Protein AF-A0AA35X872-F1 (afdb_monomer)

InterPro domains:
  IPR001650 Helicase, C-terminal domain-like [PF00271] (1-62)
  IPR001650 Helicase, C-terminal domain-like [PS51194] (1-107)
  IPR001650 Helicase, C-terminal domain-like [SM00490] (1-63)
  IPR027417 P-loop containing nucleoside triphosphate hydrolase [G3DSA:3.40.50.300] (1-147)
  IPR027417 P-loop containing nucleoside triphosphate hydrolase [SSF52540] (1-127)
  IPR045562 ATP-dependent DNA helicase RecG, domain 3, C-terminal [PF19833] (90-160)
  IPR047112 ATP-dependent DNA helicase RecG/Transcription-repair-coupling factor [PTHR47964] (1-160)

Radius of gyration: 23.5 Å; Cα contacts (8 Å, |Δi|>4): 134; chains: 1; bounding box: 46×32×65 Å

Sequence (172 aa):
MHSREKDRVLRQFSDGDLDVLVTTAVVEVGIDVPNATIMLIEGAERFGLAQLHQFRGRVGRGEHRSYCFLLSSDTQSVAAKERLSALEHTNDGFELAEIDLQLRGPGDFFGTRQSGLPSLRMAQFSDRALLESARELATRIASEDPKLEAPEHSALAAQVARFVERAAAVAD

Organism: Geodia barretti (NCBI:txid519541)

pLDDT: mean 79.17, std 15.71, range [37.28, 94.69]

Nearest PDB structures (foldseek):
  6ac6-assembly3_B  TM=7.671E-01  e=1.344E-05  Mycolicibacterium smegmatis MC2 155
  6ac8-assembly2_A  TM=7.562E-01  e=8.210E-05  Mycolicibacterium smegmatis MC2 155
  6acx-assembly2_A  TM=7.437E-01  e=6.891E-05  Mycolicibacterium smegmatis MC2 155
  6acx-assembly3_B  TM=6.074E-01  e=3.420E-05  Mycolicibacterium smegmatis MC2 155
  6ac6-assembly2_A  TM=5.889E-01  e=7.744E-05  Mycolicibacterium smegmatis MC2 155

Foldseek 3Di:
DPPVVVVVVLVCCLVVVDVDDDDDLVCPPPDQRAPAQEAEDAQLLVDALLSLLVSVVSYDNHPDHHDYHYHHPDPPDPLSVQLVVQSVPDNDPVSNVLSSCVSVDVQPPVPDPPVQDPDPPPDGPNPPVVVVVVVVVVVVCCVVPVQLPDPVSVVVNVVVVVSVVSNVVSVD

Structure (mmCIF, N/CA/C/O backbone):
data_AF-A0AA35X872-F1
#
_entry.id   AF-A0AA35X872-F1
#
loop_
_atom_site.group_PDB
_atom_site.id
_atom_site.type_symbol
_atom_site.label_atom_id
_atom_site.label_alt_id
_atom_site.label_comp_id
_atom_site.label_asym_id
_atom_site.label_entity_id
_atom_site.label_seq_id
_atom_site.pdbx_PDB_ins_code
_atom_site.Cartn_x
_atom_site.Cartn_y
_atom_site.Cartn_z
_atom_site.occupancy
_atom_site.B_iso_or_equiv
_atom_site.auth_seq_id
_atom_site.auth_comp_id
_atom_site.auth_asym_id
_atom_site.auth_atom_id
_atom_site.pdbx_PDB_model_num
ATOM 1 N N . MET A 1 1 ? -5.492 9.681 -23.648 1.00 60.25 1 MET A N 1
ATOM 2 C CA . MET A 1 1 ? -5.394 8.662 -24.716 1.00 60.25 1 MET A CA 1
ATOM 3 C C . MET A 1 1 ? -6.755 8.047 -24.950 1.00 60.25 1 MET A C 1
ATOM 5 O O . MET A 1 1 ? -7.464 7.775 -23.985 1.00 60.25 1 MET A O 1
ATOM 9 N N . HIS A 1 2 ? -7.113 7.815 -26.209 1.00 74.38 2 HIS A N 1
ATOM 10 C CA . HIS A 1 2 ? -8.274 6.990 -26.534 1.00 74.38 2 HIS A CA 1
ATOM 11 C C . HIS A 1 2 ? -7.991 5.531 -26.133 1.00 74.38 2 HIS A C 1
ATOM 13 O O . HIS A 1 2 ? -6.863 5.062 -26.273 1.00 74.38 2 HIS A O 1
ATOM 19 N N . SER A 1 3 ? -8.997 4.802 -25.638 1.00 77.06 3 SER A N 1
ATOM 20 C CA . SER A 1 3 ? -8.829 3.436 -25.098 1.00 77.06 3 SER A CA 1
ATOM 21 C C . SER A 1 3 ? -8.106 2.480 -26.061 1.00 77.06 3 SER A C 1
ATOM 23 O O . SER A 1 3 ? -7.214 1.759 -25.632 1.00 77.06 3 SER A O 1
ATOM 25 N N . ARG A 1 4 ? -8.377 2.560 -27.371 1.00 81.12 4 ARG A N 1
ATOM 26 C CA . ARG A 1 4 ? -7.711 1.714 -28.381 1.00 81.12 4 ARG A CA 1
ATOM 27 C C . ARG A 1 4 ? -6.206 1.951 -28.501 1.00 81.12 4 ARG A C 1
ATOM 29 O O . ARG A 1 4 ? -5.455 1.026 -28.784 1.00 81.12 4 ARG A O 1
ATOM 36 N N . GLU A 1 5 ? -5.770 3.194 -28.332 1.00 84.81 5 GLU A N 1
ATOM 37 C CA . GLU A 1 5 ? -4.355 3.554 -28.420 1.00 84.81 5 GLU A CA 1
ATOM 38 C C . GLU A 1 5 ? -3.592 3.031 -27.203 1.00 84.81 5 GLU A C 1
ATOM 40 O O . GLU A 1 5 ? -2.501 2.484 -27.337 1.00 84.81 5 GLU A O 1
ATOM 45 N N . LYS A 1 6 ? -4.221 3.133 -26.027 1.00 82.44 6 LYS A N 1
ATOM 46 C CA . LYS A 1 6 ? -3.709 2.578 -24.776 1.00 82.44 6 LYS A CA 1
ATOM 47 C C . LYS A 1 6 ? -3.527 1.066 -24.905 1.00 82.44 6 LYS A C 1
ATOM 49 O O . LYS A 1 6 ? -2.422 0.585 -24.704 1.00 82.44 6 LYS A O 1
ATOM 54 N N . ASP A 1 7 ? -4.553 0.336 -25.337 1.00 83.44 7 ASP A N 1
ATOM 55 C CA . ASP A 1 7 ? -4.479 -1.125 -25.485 1.00 83.44 7 ASP A CA 1
ATOM 56 C C . ASP A 1 7 ? -3.395 -1.563 -26.479 1.00 83.44 7 ASP A C 1
ATOM 58 O O . ASP A 1 7 ? -2.732 -2.576 -26.264 1.00 83.44 7 ASP A O 1
ATOM 62 N N . ARG A 1 8 ? -3.176 -0.790 -27.552 1.00 88.12 8 ARG A N 1
ATOM 63 C CA . ARG A 1 8 ? -2.105 -1.064 -28.517 1.00 88.12 8 ARG A CA 1
ATOM 64 C C . ARG A 1 8 ? -0.722 -0.940 -27.881 1.00 88.12 8 ARG A C 1
ATOM 66 O O . ARG A 1 8 ? 0.062 -1.873 -27.997 1.00 88.12 8 ARG A O 1
ATOM 73 N N . VAL A 1 9 ? -0.437 0.179 -27.211 1.00 88.75 9 VAL A N 1
ATOM 74 C CA . VAL A 1 9 ? 0.864 0.417 -26.554 1.00 88.75 9 VAL A CA 1
ATOM 75 C C . VAL A 1 9 ? 1.142 -0.651 -25.498 1.00 88.75 9 VAL A C 1
ATOM 77 O O . VAL A 1 9 ? 2.257 -1.146 -25.382 1.00 88.75 9 VAL A O 1
ATOM 80 N N . LEU A 1 10 ? 0.108 -1.049 -24.761 1.00 84.50 10 LEU A N 1
ATOM 81 C CA . LEU A 1 10 ? 0.212 -2.078 -23.734 1.00 84.50 10 LEU A CA 1
ATOM 82 C C . LEU A 1 10 ? 0.531 -3.464 -24.301 1.00 84.50 10 LEU A C 1
ATOM 84 O O . LEU A 1 10 ? 1.346 -4.175 -23.721 1.00 84.50 10 LEU A O 1
ATOM 88 N N . ARG A 1 11 ? -0.075 -3.840 -25.434 1.00 86.88 11 ARG A N 1
ATOM 89 C CA . ARG A 1 11 ? 0.270 -5.087 -26.136 1.00 86.88 11 ARG A CA 1
ATOM 90 C C . ARG A 1 11 ? 1.702 -5.058 -26.644 1.00 86.88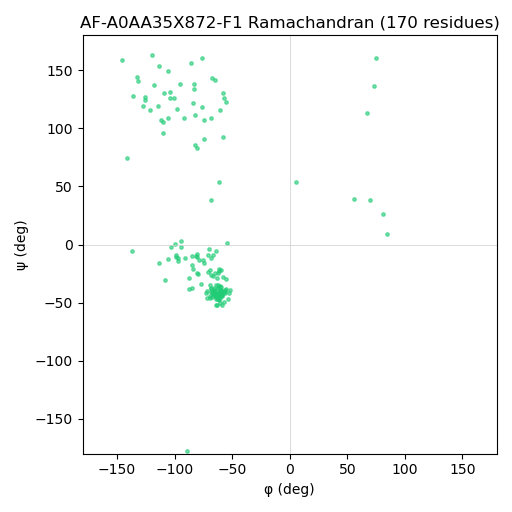 11 ARG A C 1
ATOM 92 O O . ARG A 1 11 ? 2.443 -5.978 -26.355 1.00 86.88 11 ARG A O 1
ATOM 99 N N . GLN A 1 12 ? 2.108 -3.966 -27.289 1.00 89.62 12 GLN A N 1
ATOM 100 C CA . GLN A 1 12 ? 3.480 -3.802 -27.775 1.00 89.62 12 GLN A CA 1
ATOM 101 C C . GLN A 1 12 ? 4.511 -3.925 -26.642 1.00 89.62 12 GLN A C 1
ATOM 103 O O . GLN A 1 12 ? 5.533 -4.579 -26.804 1.00 89.62 12 GLN A O 1
ATOM 108 N N . PHE A 1 13 ? 4.228 -3.357 -25.468 1.00 88.06 13 PHE A N 1
ATOM 109 C CA . PHE A 1 13 ? 5.081 -3.535 -24.291 1.00 88.06 13 PHE A CA 1
ATOM 110 C C . PHE A 1 13 ? 5.088 -4.984 -23.775 1.00 88.06 13 PHE A C 1
ATOM 112 O O . PHE A 1 13 ? 6.142 -5.517 -23.445 1.00 88.06 13 PHE A O 1
ATOM 119 N N . SER A 1 14 ? 3.931 -5.649 -23.739 1.00 84.50 14 SER A N 1
ATOM 120 C CA . SER A 1 14 ? 3.834 -7.054 -23.319 1.00 84.50 14 SER A CA 1
ATOM 121 C C . SER A 1 14 ? 4.542 -8.022 -24.274 1.00 84.50 14 SER A C 1
ATOM 123 O O . SER A 1 14 ? 5.134 -8.999 -23.817 1.00 84.50 14 SER A O 1
ATOM 125 N N . ASP A 1 15 ? 4.471 -7.759 -25.578 1.00 87.31 15 ASP A N 1
ATOM 126 C CA . ASP A 1 15 ? 5.043 -8.594 -26.639 1.00 87.31 15 ASP A CA 1
ATOM 127 C C . ASP A 1 15 ? 6.556 -8.349 -26.821 1.00 87.31 15 ASP A C 1
ATOM 129 O O . ASP A 1 15 ? 7.225 -9.102 -27.526 1.00 87.31 15 ASP A O 1
ATOM 133 N N . GLY A 1 16 ? 7.114 -7.332 -26.150 1.00 86.94 16 GLY A N 1
ATOM 134 C CA . GLY A 1 16 ? 8.530 -6.963 -26.234 1.00 86.94 16 GLY A CA 1
ATOM 135 C C . GLY A 1 16 ? 8.877 -6.047 -27.412 1.00 86.94 16 GLY A C 1
ATOM 136 O O . GLY A 1 16 ? 10.050 -5.782 -27.646 1.00 86.94 16 GLY A O 1
ATOM 137 N N . ASP A 1 17 ? 7.878 -5.525 -28.130 1.00 90.94 17 ASP A N 1
ATOM 138 C CA . ASP A 1 17 ? 8.074 -4.501 -29.167 1.00 90.94 17 ASP A CA 1
ATOM 139 C C . ASP A 1 17 ? 8.488 -3.143 -28.567 1.00 90.94 17 ASP A C 1
ATOM 141 O O . ASP A 1 17 ? 9.022 -2.280 -29.268 1.00 90.94 17 ASP A O 1
ATOM 145 N N . LEU A 1 18 ? 8.189 -2.922 -27.282 1.00 90.44 18 LEU A N 1
ATOM 146 C CA . LEU A 1 18 ? 8.608 -1.756 -26.509 1.00 90.44 18 LEU A CA 1
ATOM 147 C C . LEU A 1 18 ? 9.327 -2.209 -25.241 1.00 90.44 18 LEU A C 1
ATOM 149 O O . LEU A 1 18 ? 8.756 -2.936 -24.434 1.00 90.44 18 LEU A O 1
ATOM 153 N N . ASP A 1 19 ? 10.531 -1.688 -25.018 1.00 89.69 19 ASP A N 1
ATOM 154 C CA . ASP A 1 19 ? 11.320 -2.001 -23.820 1.00 89.69 19 ASP A CA 1
ATOM 155 C C . ASP A 1 19 ? 10.892 -1.189 -22.587 1.00 89.69 19 ASP A C 1
ATOM 157 O O . ASP A 1 19 ? 11.140 -1.585 -21.448 1.00 89.69 19 ASP A O 1
ATOM 161 N N . VAL A 1 20 ? 10.274 -0.018 -22.797 1.00 90.88 20 VAL A N 1
ATOM 162 C CA . VAL A 1 20 ? 9.954 0.941 -21.729 1.00 90.88 20 VAL A CA 1
ATOM 163 C C . VAL A 1 20 ? 8.539 1.485 -21.887 1.00 90.88 20 VAL A C 1
ATOM 165 O O . VAL A 1 20 ? 8.176 2.033 -22.929 1.00 90.88 20 VAL A O 1
ATOM 168 N N . LEU A 1 21 ? 7.760 1.402 -20.806 1.00 89.12 21 LEU A N 1
ATOM 169 C CA . LEU A 1 21 ? 6.429 1.988 -20.689 1.00 89.12 21 LEU A CA 1
ATOM 170 C C . LEU A 1 21 ? 6.425 3.088 -19.623 1.00 89.12 21 LEU A C 1
ATOM 172 O O . LEU A 1 21 ? 6.652 2.823 -18.445 1.00 89.12 21 LEU A O 1
ATOM 176 N N . VAL A 1 22 ? 6.103 4.317 -20.028 1.00 89.75 22 VAL A N 1
ATOM 177 C CA . VAL A 1 22 ? 5.935 5.457 -19.114 1.00 89.75 22 VAL A CA 1
ATOM 178 C C . VAL A 1 22 ? 4.448 5.739 -18.937 1.00 89.75 22 VAL A C 1
ATOM 180 O O . VAL A 1 22 ? 3.722 5.926 -19.913 1.00 89.75 22 VAL A O 1
ATOM 183 N N . THR A 1 23 ? 3.977 5.773 -17.691 1.00 85.81 23 THR A N 1
ATOM 184 C CA . THR A 1 23 ? 2.559 5.978 -17.376 1.00 85.81 23 THR A CA 1
ATOM 185 C C . THR A 1 23 ? 2.367 6.768 -16.086 1.00 85.81 23 THR A C 1
ATOM 187 O O . THR A 1 23 ? 3.240 6.808 -15.225 1.00 85.81 23 THR A O 1
ATOM 190 N N . THR A 1 24 ? 1.193 7.379 -15.932 1.00 85.62 24 THR A N 1
ATOM 191 C CA . THR A 1 24 ? 0.754 7.969 -14.664 1.00 85.62 24 THR A CA 1
ATOM 192 C C . THR A 1 24 ? 0.084 6.920 -13.774 1.00 85.62 24 THR A C 1
ATOM 194 O O . THR A 1 24 ? -0.461 5.925 -14.259 1.00 85.62 24 THR A O 1
ATOM 197 N N . ALA A 1 25 ? 0.079 7.165 -12.461 1.00 71.88 25 ALA A N 1
ATOM 198 C CA . ALA A 1 25 ? -0.472 6.251 -11.455 1.00 71.88 25 ALA A CA 1
ATOM 199 C C . ALA A 1 25 ? -1.980 5.966 -11.597 1.00 71.88 25 ALA A C 1
ATOM 201 O O . ALA A 1 25 ? -2.454 4.928 -11.147 1.00 71.88 25 ALA A O 1
ATOM 202 N N . VAL A 1 26 ? -2.729 6.859 -12.258 1.00 58.75 26 VAL A N 1
ATOM 203 C CA . VAL A 1 26 ? -4.174 6.704 -12.533 1.00 58.75 26 VAL A CA 1
ATOM 204 C C . VAL A 1 26 ? -4.441 5.616 -13.584 1.00 58.75 26 VAL A C 1
ATOM 206 O O . VAL A 1 26 ? -5.575 5.191 -13.798 1.00 58.75 26 VAL A O 1
ATOM 209 N N . VAL A 1 27 ? -3.401 5.102 -14.239 1.00 52.44 27 VAL A N 1
ATOM 210 C CA . VAL A 1 27 ? -3.528 3.942 -15.113 1.00 52.44 27 VAL A CA 1
ATOM 211 C C . VAL A 1 27 ? -3.483 2.670 -14.264 1.00 52.44 27 VAL A C 1
ATOM 213 O O . VAL A 1 27 ? -2.465 1.996 -14.097 1.00 52.44 27 VAL A O 1
ATOM 216 N N . GLU A 1 28 ? -4.665 2.317 -13.773 1.00 52.56 28 GLU A N 1
ATOM 217 C CA . GLU A 1 28 ? -5.037 1.074 -13.088 1.00 52.56 28 GLU A CA 1
ATOM 218 C C . GLU A 1 28 ? -5.011 -0.157 -14.031 1.00 52.56 28 GLU A C 1
ATOM 220 O O . GLU A 1 28 ? -5.864 -1.034 -14.013 1.00 52.56 28 GLU A O 1
ATOM 225 N N . VAL A 1 29 ? -4.029 -0.188 -14.930 1.00 52.94 29 VAL A N 1
ATOM 226 C CA . VAL A 1 29 ? -3.758 -1.238 -15.916 1.00 52.94 29 VAL A CA 1
ATOM 227 C C . VAL A 1 29 ? -3.534 -2.602 -15.267 1.00 52.94 29 VAL A C 1
ATOM 229 O O . VAL A 1 29 ? -2.389 -2.843 -14.901 1.00 52.94 29 VAL A O 1
ATOM 232 N N . GLY A 1 30 ? -4.543 -3.461 -15.089 1.00 57.34 30 GLY A N 1
ATOM 233 C CA . GLY A 1 30 ? -4.427 -4.885 -14.725 1.00 57.34 30 GLY A CA 1
ATOM 234 C C . GLY A 1 30 ? -3.655 -5.726 -15.751 1.00 57.34 30 GLY A C 1
ATOM 235 O O . GLY A 1 30 ? -4.164 -6.710 -16.274 1.00 57.34 30 GLY A O 1
ATOM 236 N N . ILE A 1 31 ? -2.442 -5.291 -16.070 1.00 61.81 31 ILE A N 1
ATOM 237 C CA . ILE A 1 31 ? -1.541 -5.887 -17.042 1.00 61.81 31 ILE A CA 1
ATOM 238 C C . ILE A 1 31 ? -0.423 -6.485 -16.226 1.00 61.81 31 ILE A C 1
ATOM 240 O O . ILE A 1 31 ? 0.407 -5.788 -15.640 1.00 61.81 31 ILE A O 1
ATOM 244 N N . ASP A 1 32 ? -0.485 -7.795 -16.150 1.00 64.69 32 ASP A N 1
ATOM 245 C CA . ASP A 1 32 ? 0.606 -8.607 -15.684 1.00 64.69 32 ASP A CA 1
ATOM 246 C C . ASP A 1 32 ? 1.553 -8.793 -16.870 1.00 64.69 32 ASP A C 1
ATOM 248 O O . ASP A 1 32 ? 1.162 -9.396 -17.870 1.00 64.69 32 ASP A O 1
ATOM 252 N N . VAL A 1 33 ? 2.745 -8.199 -16.805 1.00 69.56 33 VAL A N 1
ATOM 253 C CA . VAL A 1 33 ? 3.786 -8.383 -17.823 1.00 69.56 33 VAL A CA 1
ATOM 254 C C . VAL A 1 33 ? 4.895 -9.207 -17.174 1.00 69.56 33 VAL A C 1
ATOM 256 O O . VAL A 1 33 ? 5.753 -8.633 -16.502 1.00 69.56 33 VAL A O 1
ATOM 259 N N . PRO A 1 34 ? 4.914 -10.542 -17.358 1.00 68.88 34 PRO A N 1
ATOM 260 C CA . PRO A 1 34 ? 5.880 -11.419 -16.692 1.00 68.88 34 PRO A CA 1
ATOM 261 C C . PRO A 1 34 ? 7.340 -11.056 -16.989 1.00 68.88 34 PRO A C 1
ATOM 263 O O . PRO A 1 34 ? 8.218 -11.287 -16.160 1.00 68.88 34 PRO A O 1
ATOM 266 N N . ASN A 1 35 ? 7.584 -10.453 -18.157 1.00 73.06 35 ASN A N 1
ATOM 267 C CA . ASN A 1 35 ? 8.904 -10.025 -18.618 1.00 73.06 35 ASN A CA 1
ATOM 268 C C . ASN A 1 35 ? 9.352 -8.670 -18.043 1.00 73.06 35 ASN A C 1
ATOM 270 O O . ASN A 1 35 ? 10.512 -8.296 -18.210 1.00 73.06 35 ASN A O 1
ATOM 274 N N . ALA A 1 36 ? 8.475 -7.921 -17.370 1.00 83.19 36 ALA A N 1
ATOM 275 C CA . ALA A 1 36 ? 8.850 -6.653 -16.762 1.00 83.19 36 ALA A CA 1
ATOM 276 C C . ALA A 1 36 ? 9.677 -6.907 -15.491 1.00 83.19 36 ALA A C 1
ATOM 278 O O . ALA A 1 36 ? 9.158 -7.325 -14.453 1.00 83.19 36 ALA A O 1
ATOM 279 N N . THR A 1 37 ? 10.980 -6.641 -15.578 1.00 88.50 37 THR A N 1
ATOM 280 C CA . THR A 1 37 ? 11.935 -6.858 -14.481 1.00 88.50 37 THR A CA 1
ATOM 281 C C . THR A 1 37 ? 12.228 -5.600 -13.668 1.00 88.50 37 THR A C 1
ATOM 283 O O . THR A 1 37 ? 12.780 -5.695 -12.573 1.00 88.50 37 THR A O 1
ATOM 286 N N . ILE A 1 38 ? 11.867 -4.414 -14.165 1.00 91.75 38 ILE A N 1
ATOM 287 C CA . ILE A 1 38 ? 12.148 -3.135 -13.503 1.00 91.75 38 ILE A CA 1
ATOM 288 C C . ILE A 1 38 ? 10.852 -2.342 -13.333 1.00 91.75 38 ILE A C 1
ATOM 290 O O . ILE A 1 38 ? 10.161 -2.045 -14.304 1.00 91.75 38 ILE A O 1
ATOM 294 N N . MET A 1 39 ? 10.558 -1.958 -12.091 1.00 91.75 39 MET A N 1
ATOM 295 C CA . MET A 1 39 ? 9.559 -0.951 -11.739 1.00 91.75 39 MET A CA 1
ATOM 296 C C . MET A 1 39 ? 10.281 0.300 -11.240 1.00 91.75 39 MET A C 1
ATOM 298 O O . MET A 1 39 ? 11.146 0.203 -10.372 1.00 91.75 39 MET A O 1
ATOM 302 N N . LEU A 1 40 ? 9.925 1.472 -11.759 1.00 94.00 40 LEU A N 1
ATOM 303 C CA . LEU A 1 40 ? 10.454 2.757 -11.304 1.00 94.00 40 LEU A CA 1
ATOM 304 C C . LEU A 1 40 ? 9.282 3.677 -10.983 1.00 94.00 40 LEU A C 1
ATOM 306 O O . LEU A 1 40 ? 8.461 3.972 -11.849 1.00 94.00 40 LEU A O 1
ATOM 310 N N . ILE A 1 41 ? 9.204 4.113 -9.728 1.00 92.62 41 ILE A N 1
ATOM 311 C CA . ILE A 1 41 ? 8.121 4.957 -9.225 1.00 92.62 41 ILE 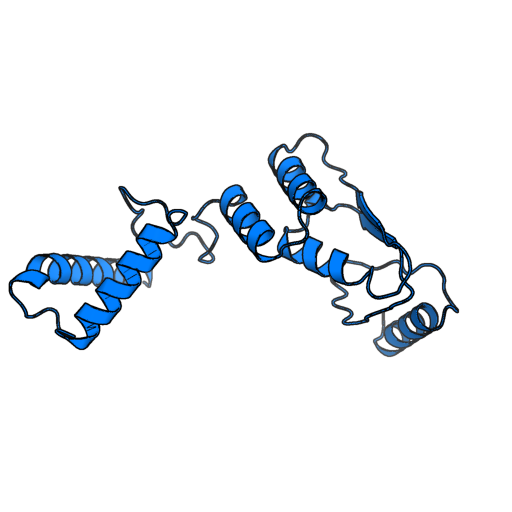A CA 1
ATOM 312 C C . ILE A 1 41 ? 8.703 6.328 -8.904 1.00 92.62 41 ILE A C 1
ATOM 314 O O . ILE A 1 41 ? 9.428 6.493 -7.923 1.00 92.62 41 ILE A O 1
ATOM 318 N N . GLU A 1 42 ? 8.381 7.309 -9.742 1.00 93.12 42 GLU A N 1
ATOM 319 C CA . GLU A 1 42 ? 8.739 8.708 -9.521 1.00 93.12 42 GLU A CA 1
ATOM 320 C C . GLU A 1 42 ? 7.735 9.393 -8.584 1.00 93.12 42 GLU A C 1
ATOM 322 O O . GLU A 1 42 ? 6.520 9.256 -8.748 1.00 93.12 42 GLU A O 1
ATOM 327 N N . GLY A 1 43 ? 8.239 10.132 -7.592 1.00 91.75 43 GLY A N 1
ATOM 328 C CA . GLY A 1 43 ? 7.401 10.777 -6.582 1.00 91.75 43 GLY A CA 1
ATOM 329 C C . GLY A 1 43 ? 6.753 9.766 -5.633 1.00 91.75 43 GLY A C 1
ATOM 330 O O . GLY A 1 43 ? 5.578 9.912 -5.286 1.00 91.75 43 GLY A O 1
ATOM 331 N N . ALA A 1 44 ? 7.490 8.716 -5.256 1.00 91.75 44 ALA A N 1
ATOM 332 C CA . ALA A 1 44 ? 6.996 7.604 -4.445 1.00 91.75 44 ALA A CA 1
ATOM 333 C C . ALA A 1 44 ? 6.373 8.058 -3.107 1.00 91.75 44 ALA A C 1
ATOM 335 O O . ALA A 1 44 ? 5.420 7.445 -2.628 1.00 91.75 44 ALA A O 1
ATOM 336 N N . GLU A 1 45 ? 6.841 9.170 -2.535 1.00 89.94 45 GLU A N 1
ATOM 337 C CA . GLU A 1 45 ? 6.337 9.784 -1.301 1.00 89.94 45 GLU A CA 1
ATOM 338 C C . GLU A 1 45 ? 4.858 10.192 -1.361 1.00 89.94 45 GLU A C 1
ATOM 340 O O . GLU A 1 45 ? 4.203 10.323 -0.322 1.00 89.94 45 GLU A O 1
ATOM 345 N N . ARG A 1 46 ? 4.328 10.387 -2.576 1.00 88.56 46 ARG A N 1
ATOM 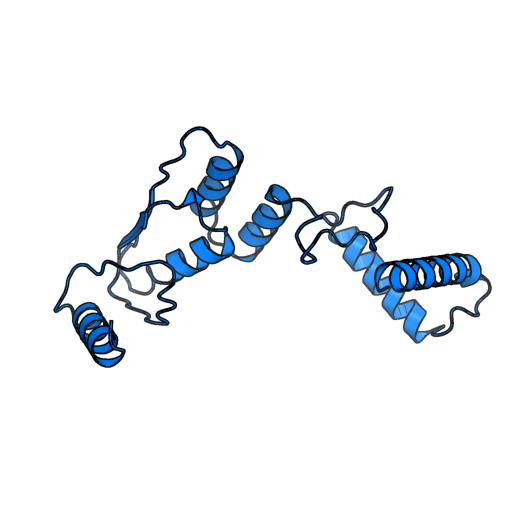346 C CA . ARG A 1 46 ? 2.949 10.822 -2.833 1.00 88.56 46 ARG A CA 1
ATOM 347 C C . ARG A 1 46 ? 1.938 9.682 -2.749 1.00 88.56 46 ARG A C 1
ATOM 349 O O . ARG A 1 46 ? 0.737 9.943 -2.762 1.00 88.56 46 ARG A O 1
ATOM 356 N N . PHE A 1 47 ? 2.408 8.439 -2.676 1.00 87.75 47 PHE A N 1
ATOM 357 C CA . PHE A 1 47 ? 1.570 7.247 -2.643 1.00 87.75 47 PHE A CA 1
ATOM 358 C C . PHE A 1 47 ? 1.531 6.631 -1.239 1.00 87.75 47 PHE A C 1
ATOM 360 O O . PHE A 1 47 ? 2.480 6.723 -0.454 1.00 87.75 47 PHE A O 1
ATOM 367 N N . GLY A 1 48 ? 0.405 5.992 -0.915 1.00 87.75 48 GLY A N 1
ATOM 368 C CA . GLY A 1 48 ? 0.283 5.171 0.295 1.00 87.75 48 GLY A CA 1
ATOM 369 C C . GLY A 1 48 ? 0.984 3.817 0.141 1.00 87.75 48 GLY A C 1
ATOM 370 O O . GLY A 1 48 ? 1.185 3.353 -0.986 1.00 87.75 48 GLY A O 1
ATOM 371 N N . LEU A 1 49 ? 1.298 3.142 1.257 1.00 90.00 49 LEU A N 1
ATOM 372 C CA . LEU A 1 49 ? 1.979 1.834 1.228 1.00 90.00 49 LEU A CA 1
ATOM 373 C C . LEU A 1 49 ? 1.231 0.795 0.401 1.00 90.00 49 LEU A C 1
ATOM 375 O O . LEU A 1 49 ? 1.847 0.087 -0.388 1.00 90.00 49 LEU A O 1
ATOM 379 N N . ALA A 1 50 ? -0.095 0.745 0.524 1.00 86.44 50 ALA A N 1
ATOM 380 C CA . ALA A 1 50 ? -0.918 -0.195 -0.229 1.00 86.44 50 ALA A CA 1
ATOM 381 C C . ALA A 1 50 ? -0.789 -0.004 -1.752 1.00 86.44 50 ALA A C 1
ATOM 383 O O . ALA A 1 50 ? -0.672 -0.980 -2.490 1.00 86.44 50 ALA A O 1
ATOM 384 N N . GLN A 1 51 ? -0.758 1.243 -2.233 1.00 87.75 51 GLN A N 1
ATOM 385 C CA . GLN A 1 51 ? -0.598 1.536 -3.662 1.00 87.75 51 GLN A CA 1
ATOM 386 C C . GLN A 1 51 ? 0.805 1.170 -4.148 1.00 87.75 51 GLN A C 1
ATOM 388 O O . GLN A 1 51 ? 0.952 0.525 -5.183 1.00 87.75 51 GLN A O 1
ATOM 393 N N . LEU A 1 52 ? 1.836 1.528 -3.379 1.00 91.31 52 LEU A N 1
ATOM 394 C CA . LEU A 1 52 ? 3.220 1.175 -3.692 1.00 91.31 52 LEU A CA 1
ATOM 395 C C . LEU A 1 52 ? 3.422 -0.346 -3.723 1.00 91.31 52 LEU A C 1
ATOM 397 O O . LEU A 1 52 ? 4.076 -0.865 -4.626 1.00 91.31 52 LEU A O 1
ATOM 401 N N . HIS A 1 53 ? 2.808 -1.069 -2.785 1.00 90.38 53 HIS A N 1
ATOM 402 C CA . HIS A 1 53 ? 2.798 -2.528 -2.746 1.00 90.38 53 HIS A CA 1
ATOM 403 C C . HIS A 1 53 ? 2.140 -3.127 -3.995 1.00 90.38 53 HIS A C 1
ATOM 405 O O . HIS A 1 53 ? 2.697 -4.033 -4.617 1.00 90.38 53 HIS A O 1
ATOM 411 N N . GLN A 1 54 ? 0.997 -2.579 -4.417 1.00 87.12 54 GLN A N 1
ATOM 412 C CA . GLN A 1 54 ? 0.330 -2.993 -5.651 1.00 87.12 54 GLN A CA 1
ATOM 413 C C . GLN A 1 54 ? 1.180 -2.716 -6.896 1.00 87.12 54 GLN A C 1
ATOM 415 O O . GLN A 1 54 ? 1.256 -3.577 -7.771 1.00 87.12 54 GLN A O 1
ATOM 420 N N . PHE A 1 55 ? 1.842 -1.557 -6.988 1.00 88.81 55 PHE A N 1
ATOM 421 C CA . PHE A 1 55 ? 2.752 -1.251 -8.098 1.00 88.81 55 PHE A CA 1
ATOM 422 C C . PHE A 1 55 ? 3.936 -2.217 -8.130 1.00 88.81 55 PHE A C 1
ATOM 424 O O . PHE A 1 55 ? 4.210 -2.806 -9.174 1.00 88.81 55 PHE A O 1
ATOM 431 N N . ARG A 1 56 ? 4.579 -2.459 -6.984 1.00 89.19 56 ARG A N 1
ATOM 432 C CA . ARG A 1 56 ? 5.672 -3.432 -6.854 1.00 89.19 56 ARG A CA 1
ATOM 433 C C . ARG A 1 56 ? 5.249 -4.830 -7.315 1.00 89.19 56 ARG A C 1
ATOM 435 O O . ARG A 1 56 ? 6.015 -5.496 -7.996 1.00 89.19 56 ARG A O 1
ATOM 442 N N . GLY A 1 57 ? 4.020 -5.252 -7.010 1.00 86.19 57 GLY A N 1
ATOM 443 C CA . GLY A 1 57 ? 3.472 -6.559 -7.400 1.00 86.19 57 GLY A CA 1
ATOM 444 C C . GLY A 1 57 ? 3.171 -6.748 -8.897 1.00 86.19 57 GLY A C 1
ATOM 445 O O . GLY A 1 57 ? 2.756 -7.843 -9.295 1.00 86.19 57 GLY A O 1
ATOM 446 N N . ARG A 1 58 ? 3.351 -5.708 -9.727 1.00 83.19 58 ARG A N 1
ATOM 447 C CA . ARG A 1 58 ? 3.238 -5.795 -11.197 1.00 83.19 58 ARG A CA 1
ATOM 448 C C . ARG A 1 58 ? 4.522 -6.264 -11.885 1.00 83.19 58 ARG A C 1
ATOM 450 O O . ARG A 1 58 ? 4.482 -6.545 -13.076 1.00 83.19 58 ARG A O 1
ATOM 457 N N . VAL A 1 59 ? 5.636 -6.348 -11.157 1.00 84.81 59 VAL A N 1
ATOM 458 C CA . VAL A 1 59 ? 6.917 -6.890 -11.639 1.00 84.81 59 VAL A CA 1
ATOM 459 C C . VAL A 1 59 ? 7.329 -8.096 -10.794 1.00 84.81 59 VAL A C 1
ATOM 461 O O . VAL A 1 59 ? 6.804 -8.297 -9.699 1.00 84.81 59 VAL A O 1
ATOM 464 N N . GLY A 1 60 ? 8.269 -8.911 -11.279 1.00 81.69 60 GLY A N 1
ATOM 465 C CA . GLY A 1 60 ? 8.792 -10.047 -10.501 1.00 81.69 60 GLY A CA 1
ATOM 466 C C . GLY A 1 60 ? 7.938 -11.310 -10.515 1.00 81.69 60 GLY A C 1
ATOM 467 O O . GLY A 1 60 ? 8.005 -12.094 -9.573 1.00 81.69 60 GLY A O 1
ATOM 468 N N . ARG A 1 61 ? 7.149 -11.514 -11.576 1.00 81.69 61 ARG A N 1
ATOM 469 C CA . ARG A 1 61 ? 6.351 -12.736 -11.790 1.00 81.69 61 ARG A CA 1
ATOM 470 C C . ARG A 1 61 ? 6.995 -13.745 -12.746 1.00 81.69 61 ARG A C 1
ATOM 472 O O . ARG A 1 61 ? 6.515 -14.870 -12.844 1.00 81.69 61 ARG A O 1
ATOM 479 N N . GLY A 1 62 ? 8.061 -13.350 -13.440 1.00 81.81 62 GLY A N 1
ATOM 480 C CA . GLY A 1 62 ? 8.900 -14.242 -14.240 1.00 81.81 62 GLY A CA 1
ATOM 481 C C . GLY A 1 62 ? 10.057 -14.852 -13.441 1.00 81.81 62 GLY A C 1
ATOM 482 O O . GLY A 1 62 ? 10.230 -14.592 -12.253 1.00 81.81 62 GLY A O 1
ATOM 483 N N . GLU A 1 63 ? 10.894 -15.637 -14.117 1.00 83.94 63 GLU A N 1
ATOM 484 C CA . GLU A 1 63 ? 12.072 -16.287 -13.514 1.00 83.94 63 GLU A CA 1
ATOM 485 C C . GLU A 1 63 ? 13.244 -15.315 -13.280 1.00 83.94 63 GLU A C 1
ATOM 487 O O . GLU A 1 63 ? 14.209 -15.625 -12.578 1.00 83.94 63 GLU A O 1
ATOM 492 N N . HIS A 1 64 ? 13.177 -14.124 -13.875 1.00 86.94 64 HIS A N 1
ATOM 493 C CA . HIS A 1 64 ? 14.234 -13.129 -13.794 1.00 86.94 64 HIS A CA 1
ATOM 494 C C . HIS A 1 64 ? 14.143 -12.291 -12.519 1.00 86.94 64 HIS A C 1
ATOM 496 O O . HIS A 1 64 ? 13.079 -11.810 -12.117 1.00 86.94 64 HIS A O 1
ATOM 502 N N . ARG A 1 65 ? 15.311 -12.044 -11.914 1.00 88.25 65 ARG A N 1
ATOM 503 C CA . ARG A 1 65 ? 15.427 -11.145 -10.766 1.00 88.25 65 ARG A CA 1
ATOM 504 C C . ARG A 1 65 ? 14.891 -9.765 -11.137 1.00 88.25 65 ARG A C 1
ATOM 506 O O . ARG A 1 65 ? 15.338 -9.167 -12.112 1.00 88.25 65 ARG A O 1
ATOM 513 N N . SER A 1 66 ? 13.961 -9.279 -10.325 1.00 90.62 66 SER A N 1
ATOM 514 C CA . SER A 1 66 ? 13.279 -8.011 -10.552 1.00 90.62 66 SER A CA 1
ATOM 515 C C . SER A 1 66 ? 13.625 -6.982 -9.482 1.00 90.62 66 SER A C 1
ATOM 517 O O . SER A 1 66 ? 13.982 -7.333 -8.355 1.00 90.62 66 SER A O 1
ATOM 519 N N . TYR A 1 67 ? 13.532 -5.709 -9.851 1.00 92.81 67 TYR A N 1
ATOM 520 C CA . TYR A 1 67 ? 13.896 -4.566 -9.026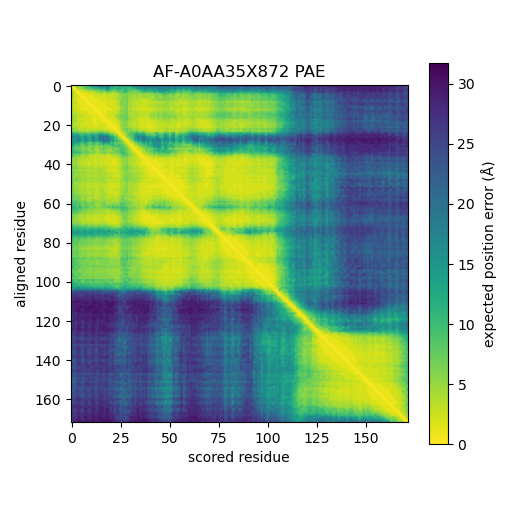 1.00 92.81 67 TYR A CA 1
ATOM 521 C C . TYR A 1 67 ? 12.777 -3.526 -9.042 1.00 92.81 67 TYR A C 1
ATOM 523 O O . TYR A 1 67 ? 12.175 -3.256 -10.080 1.00 92.81 67 TYR A O 1
ATOM 531 N N . CYS A 1 68 ? 12.519 -2.923 -7.884 1.00 92.88 68 CYS A N 1
ATOM 532 C CA . CYS A 1 68 ? 11.589 -1.813 -7.736 1.00 92.88 68 CYS A CA 1
ATOM 533 C C . CYS A 1 68 ? 12.342 -0.619 -7.151 1.00 92.88 68 CYS A C 1
ATOM 535 O O . CYS A 1 68 ? 12.828 -0.689 -6.026 1.00 92.88 68 CYS A O 1
ATOM 537 N N . PHE A 1 69 ? 12.443 0.462 -7.917 1.00 94.69 69 PHE A N 1
ATOM 538 C CA . PHE A 1 69 ? 13.107 1.698 -7.526 1.00 94.69 69 PHE A CA 1
ATOM 539 C C . PHE A 1 69 ? 12.070 2.731 -7.092 1.00 94.69 69 PHE A C 1
ATOM 541 O O . PHE A 1 69 ? 11.139 3.046 -7.837 1.00 94.69 69 PHE A O 1
ATOM 548 N N . LEU A 1 70 ? 12.249 3.267 -5.887 1.00 93.50 70 LEU A N 1
ATOM 549 C CA . LEU A 1 70 ? 11.404 4.303 -5.304 1.00 93.50 70 LEU A CA 1
ATOM 550 C C . LEU A 1 70 ? 12.169 5.623 -5.355 1.00 93.50 70 LEU A C 1
ATOM 552 O O . LEU A 1 70 ? 13.150 5.803 -4.637 1.00 93.50 70 LEU A O 1
ATOM 556 N N . LEU A 1 71 ? 11.746 6.544 -6.217 1.00 93.06 71 LEU A N 1
ATOM 557 C CA . LEU A 1 71 ? 12.350 7.868 -6.300 1.00 93.06 71 LEU A CA 1
ATOM 558 C C . LEU A 1 71 ? 11.499 8.850 -5.505 1.00 93.06 71 LEU A C 1
ATOM 560 O O . LEU A 1 71 ? 10.346 9.099 -5.856 1.00 93.06 71 LEU A O 1
ATOM 564 N N . SER A 1 72 ? 12.089 9.416 -4.453 1.00 90.25 72 SER A N 1
ATOM 565 C CA . SER A 1 72 ? 11.470 10.486 -3.675 1.00 90.25 72 SER A CA 1
ATOM 566 C C . SER A 1 72 ? 12.097 11.831 -4.005 1.00 90.25 72 SER A C 1
ATOM 568 O O . SER A 1 72 ? 13.321 11.972 -3.976 1.00 90.25 72 SER A O 1
ATOM 570 N N . SER A 1 73 ? 11.254 12.829 -4.276 1.00 87.06 73 SER A N 1
ATOM 571 C CA . SER A 1 73 ? 11.694 14.226 -4.384 1.00 87.06 73 SER A CA 1
ATOM 572 C C . SER A 1 73 ? 11.773 14.920 -3.018 1.00 87.06 73 SER A C 1
ATOM 574 O O . SER A 1 73 ? 12.515 15.888 -2.843 1.00 87.06 73 SER A O 1
ATOM 576 N N . ASP A 1 74 ? 11.055 14.387 -2.027 1.00 80.06 74 ASP A N 1
ATOM 577 C CA . ASP A 1 74 ? 11.060 14.863 -0.649 1.00 80.06 74 ASP A CA 1
ATOM 578 C C . ASP A 1 74 ? 12.115 14.109 0.170 1.00 80.06 74 ASP A C 1
ATOM 580 O O . ASP A 1 74 ? 11.985 12.920 0.479 1.00 80.06 74 ASP A O 1
ATOM 584 N N . THR A 1 75 ? 13.186 14.819 0.522 1.00 75.50 75 THR A N 1
ATOM 585 C CA . THR A 1 75 ? 14.282 14.296 1.347 1.00 75.50 75 THR A CA 1
ATOM 586 C C . THR A 1 75 ? 14.186 14.722 2.809 1.00 75.50 75 THR A C 1
ATOM 588 O O . THR A 1 75 ? 15.055 14.353 3.600 1.00 75.50 75 THR A O 1
ATOM 591 N N . GLN A 1 76 ? 13.162 15.481 3.198 1.00 81.19 76 GLN A N 1
ATOM 592 C CA . GLN A 1 76 ? 13.041 16.059 4.540 1.00 81.19 76 GLN A CA 1
ATOM 593 C C . GLN A 1 76 ? 11.953 15.371 5.368 1.00 81.19 76 GLN A C 1
ATOM 595 O O . GLN A 1 76 ? 12.102 15.250 6.583 1.00 81.19 76 GLN A O 1
ATOM 600 N N . SER A 1 77 ? 10.897 14.860 4.733 1.00 85.44 77 SER A N 1
ATOM 601 C CA . SER A 1 77 ? 9.813 14.169 5.432 1.00 85.44 77 SER A CA 1
ATOM 602 C C . SER A 1 77 ? 10.264 12.832 6.031 1.00 85.44 77 SER A C 1
ATOM 604 O O . SER A 1 77 ? 10.489 11.846 5.326 1.00 85.44 77 SER A O 1
ATOM 606 N N . VAL A 1 78 ? 10.367 12.790 7.363 1.00 85.50 78 VAL A N 1
ATOM 607 C CA . VAL A 1 78 ? 10.686 11.571 8.128 1.00 85.50 78 VAL A CA 1
ATOM 608 C C . VAL A 1 78 ? 9.612 10.504 7.914 1.00 85.50 78 VAL A C 1
ATOM 610 O O . VAL A 1 78 ? 9.943 9.368 7.599 1.00 85.50 78 VAL A O 1
ATOM 613 N N . ALA A 1 79 ? 8.334 10.890 7.967 1.00 83.19 79 ALA A N 1
ATOM 614 C CA . ALA A 1 79 ? 7.219 9.966 7.772 1.00 83.19 79 ALA A CA 1
ATOM 615 C C . ALA A 1 79 ? 7.213 9.336 6.368 1.00 83.19 79 ALA A C 1
ATOM 617 O O . ALA A 1 79 ? 6.901 8.156 6.220 1.00 83.19 79 ALA A O 1
ATOM 618 N N . ALA A 1 80 ? 7.571 10.096 5.324 1.00 86.75 80 ALA A N 1
ATOM 619 C CA . ALA A 1 80 ? 7.712 9.534 3.981 1.00 86.75 80 ALA A CA 1
ATOM 620 C C . ALA A 1 80 ? 8.894 8.559 3.900 1.00 86.75 80 ALA A C 1
ATOM 622 O O . ALA A 1 80 ? 8.749 7.489 3.318 1.00 86.75 80 ALA A O 1
ATOM 623 N N . LYS A 1 81 ? 10.036 8.880 4.521 1.00 88.88 81 LYS A N 1
ATOM 624 C CA . LYS A 1 81 ? 11.195 7.974 4.569 1.00 88.88 81 LYS A CA 1
ATOM 625 C C . LYS A 1 81 ? 10.889 6.672 5.296 1.00 88.88 81 LYS A C 1
ATOM 627 O O . LYS A 1 81 ? 11.220 5.614 4.777 1.00 88.88 81 LYS A O 1
ATOM 632 N N . GLU A 1 82 ? 10.248 6.738 6.459 1.00 88.75 82 GLU A N 1
ATOM 633 C CA . GLU A 1 82 ? 9.834 5.549 7.215 1.00 88.75 82 GLU A CA 1
ATOM 634 C C . GLU A 1 82 ? 8.892 4.676 6.387 1.00 88.75 82 GLU A C 1
ATOM 636 O O . GLU A 1 82 ? 9.091 3.466 6.283 1.00 88.75 82 GLU A O 1
ATOM 641 N N . ARG A 1 83 ? 7.927 5.302 5.707 1.00 89.38 83 ARG A N 1
ATOM 642 C CA . ARG A 1 83 ? 7.004 4.609 4.809 1.00 89.38 83 ARG A CA 1
ATOM 643 C C . ARG A 1 83 ? 7.720 3.911 3.653 1.00 89.38 83 ARG A C 1
ATOM 645 O O . ARG A 1 83 ? 7.465 2.742 3.393 1.00 89.38 83 ARG A O 1
ATOM 652 N N . LEU A 1 84 ? 8.594 4.616 2.938 1.00 92.56 84 LEU A N 1
ATOM 653 C CA . LEU A 1 84 ? 9.323 4.040 1.804 1.00 92.56 84 LEU A CA 1
ATOM 654 C C . LEU A 1 84 ? 10.278 2.931 2.266 1.00 92.56 84 LEU A C 1
ATOM 656 O O . LEU A 1 84 ? 10.326 1.879 1.637 1.00 92.56 84 LEU A O 1
ATOM 660 N N . SER A 1 85 ? 10.939 3.121 3.411 1.00 92.00 85 SER A N 1
ATOM 661 C CA . SER A 1 85 ? 11.795 2.113 4.044 1.00 92.00 85 SER A CA 1
ATOM 662 C C . SER A 1 85 ? 11.024 0.834 4.375 1.00 92.00 85 SER A C 1
ATOM 664 O O . SER A 1 85 ? 11.503 -0.262 4.093 1.00 92.00 85 SER A O 1
ATOM 666 N N . ALA A 1 86 ? 9.797 0.934 4.893 1.00 92.44 86 ALA A N 1
ATOM 667 C CA . ALA A 1 86 ? 8.964 -0.242 5.147 1.00 92.44 86 ALA A CA 1
ATOM 668 C C . ALA A 1 86 ? 8.744 -1.090 3.880 1.00 92.44 86 ALA A C 1
ATOM 670 O O . ALA A 1 86 ? 8.837 -2.316 3.928 1.00 92.44 86 ALA A O 1
ATOM 671 N N . LEU A 1 87 ? 8.535 -0.445 2.725 1.00 93.06 87 LEU A N 1
ATOM 672 C CA . LEU A 1 87 ? 8.372 -1.137 1.443 1.00 93.06 87 LEU A CA 1
ATOM 673 C C . LEU A 1 87 ? 9.652 -1.859 0.976 1.00 93.06 87 LEU A C 1
ATOM 675 O O . LEU A 1 87 ? 9.555 -2.833 0.227 1.00 93.06 87 LEU A O 1
ATOM 679 N N . GLU A 1 88 ? 10.831 -1.390 1.388 1.00 92.06 88 GLU A N 1
ATOM 680 C CA . GLU A 1 88 ? 12.121 -2.028 1.088 1.00 92.06 88 GLU A CA 1
ATOM 681 C C . GLU A 1 88 ? 12.381 -3.259 1.965 1.00 92.06 88 GLU A C 1
ATOM 683 O O . GLU A 1 88 ? 12.984 -4.227 1.501 1.00 92.06 88 GLU A O 1
ATOM 688 N N . HIS A 1 89 ? 11.923 -3.235 3.219 1.00 92.00 89 HIS A N 1
ATOM 689 C CA . HIS A 1 89 ? 12.250 -4.263 4.209 1.00 92.00 89 HIS A CA 1
ATOM 690 C C . HIS A 1 89 ? 11.298 -5.458 4.198 1.00 92.00 89 HIS A C 1
ATOM 692 O O . HIS A 1 89 ? 11.725 -6.562 4.537 1.00 92.00 89 HIS A O 1
ATOM 698 N N . THR A 1 90 ? 10.035 -5.272 3.801 1.00 90.38 90 THR A N 1
ATOM 699 C CA . THR A 1 90 ? 9.058 -6.364 3.797 1.00 90.38 90 THR A CA 1
ATOM 700 C C . THR A 1 90 ? 8.259 -6.477 2.503 1.00 90.38 90 THR A C 1
ATOM 702 O O . THR A 1 90 ? 7.884 -5.506 1.828 1.00 90.38 90 THR A O 1
ATOM 705 N N . ASN A 1 91 ? 7.977 -7.734 2.162 1.00 86.56 91 ASN A N 1
ATOM 706 C CA . ASN A 1 91 ? 7.073 -8.091 1.083 1.00 86.56 91 ASN A CA 1
ATOM 707 C C . ASN A 1 91 ? 5.666 -8.455 1.564 1.00 86.56 91 ASN A C 1
ATOM 709 O O . ASN A 1 91 ? 4.780 -8.579 0.720 1.00 86.56 91 ASN A O 1
ATOM 713 N N . ASP A 1 92 ? 5.451 -8.592 2.872 1.00 87.25 92 ASP A N 1
ATOM 714 C CA . ASP A 1 92 ? 4.169 -8.996 3.438 1.00 87.25 92 ASP A CA 1
ATOM 715 C C . ASP A 1 92 ? 3.171 -7.830 3.415 1.00 87.25 92 ASP A C 1
ATOM 717 O O . ASP A 1 92 ? 3.378 -6.780 4.026 1.00 87.25 92 ASP A O 1
ATOM 721 N N . GLY A 1 93 ? 2.068 -8.014 2.688 1.00 85.00 93 GLY A N 1
ATOM 722 C CA . GLY A 1 93 ? 1.005 -7.017 2.595 1.00 85.00 93 GLY A CA 1
ATOM 723 C C . GLY A 1 93 ? 0.318 -6.731 3.934 1.00 85.00 93 GLY A C 1
ATOM 724 O O . GLY A 1 93 ? -0.145 -5.610 4.137 1.00 85.00 93 GLY A O 1
ATOM 725 N N . PHE A 1 94 ? 0.273 -7.698 4.856 1.00 82.94 94 PHE A N 1
ATOM 726 C CA . PHE A 1 94 ? -0.286 -7.498 6.194 1.00 82.94 94 PHE A CA 1
ATOM 727 C C . PHE A 1 94 ? 0.623 -6.624 7.055 1.00 82.94 94 PHE A C 1
ATOM 729 O O . PHE A 1 94 ? 0.143 -5.666 7.655 1.00 82.94 94 PHE A O 1
ATOM 736 N N . GLU A 1 95 ? 1.928 -6.897 7.063 1.00 85.44 95 GLU A N 1
ATOM 737 C CA . GLU A 1 95 ? 2.910 -6.088 7.796 1.00 85.44 95 GLU A CA 1
ATOM 738 C C . GLU A 1 95 ? 2.930 -4.643 7.278 1.00 85.44 95 GLU A C 1
ATOM 740 O O . GLU A 1 95 ? 2.883 -3.689 8.053 1.00 85.44 95 GLU A O 1
ATOM 745 N N . LEU A 1 96 ? 2.889 -4.461 5.954 1.00 89.44 96 LEU A N 1
ATOM 746 C CA . LEU A 1 96 ? 2.786 -3.131 5.349 1.00 89.44 96 LEU A CA 1
ATOM 747 C C . LEU A 1 96 ? 1.496 -2.405 5.744 1.00 89.44 96 LEU A C 1
ATOM 749 O O . LEU A 1 96 ? 1.523 -1.189 5.934 1.00 89.44 96 LEU A O 1
ATOM 753 N N . ALA A 1 97 ? 0.375 -3.118 5.873 1.00 83.19 97 ALA A N 1
ATOM 754 C CA . ALA A 1 97 ? -0.882 -2.529 6.324 1.00 83.19 97 ALA A CA 1
ATOM 755 C C . ALA A 1 97 ? -0.820 -2.101 7.800 1.00 83.19 97 ALA A C 1
ATOM 757 O O . ALA A 1 97 ? -1.340 -1.040 8.148 1.00 83.19 97 ALA A O 1
ATOM 758 N N . GLU A 1 98 ? -0.156 -2.880 8.658 1.00 83.00 98 GLU A N 1
ATOM 759 C CA . GLU A 1 98 ? 0.073 -2.514 10.060 1.00 83.00 98 GLU A CA 1
ATOM 760 C C . GLU A 1 98 ? 0.970 -1.275 10.180 1.00 83.00 98 GLU A C 1
ATOM 762 O O . GLU A 1 98 ? 0.645 -0.353 10.930 1.00 83.00 98 GLU A O 1
ATOM 767 N N . ILE A 1 99 ? 2.045 -1.193 9.391 1.00 86.31 99 ILE A N 1
ATOM 768 C CA . ILE A 1 99 ? 2.922 -0.014 9.353 1.00 86.31 99 ILE A CA 1
ATOM 769 C C . ILE A 1 99 ? 2.167 1.216 8.826 1.00 86.31 99 ILE A C 1
ATOM 771 O O . ILE A 1 99 ? 2.281 2.298 9.402 1.00 86.31 99 ILE A O 1
ATOM 775 N N . ASP A 1 100 ? 1.358 1.078 7.769 1.00 84.06 100 ASP A N 1
ATOM 776 C CA . ASP A 1 100 ? 0.546 2.188 7.243 1.00 84.06 100 ASP A CA 1
ATOM 777 C C . ASP A 1 100 ? -0.432 2.711 8.308 1.00 84.06 100 ASP A C 1
ATOM 779 O O . ASP A 1 100 ? -0.569 3.925 8.479 1.00 84.06 100 ASP A O 1
ATOM 783 N N . LEU A 1 101 ? -1.049 1.811 9.083 1.00 75.31 101 LEU A N 1
ATOM 784 C CA . LEU A 1 101 ? -1.927 2.1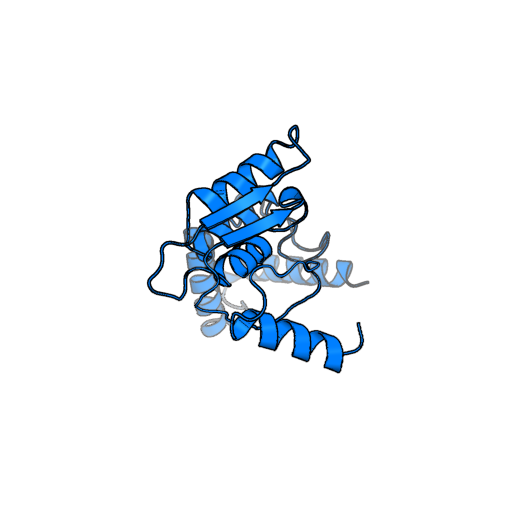63 10.201 1.00 75.31 101 LEU A CA 1
ATOM 785 C C . LEU A 1 101 ? -1.176 2.899 11.319 1.00 75.31 101 LEU A C 1
ATOM 787 O O . LEU A 1 101 ? -1.681 3.890 11.848 1.00 75.31 101 LEU A O 1
ATOM 791 N N . GLN A 1 102 ? 0.027 2.445 11.673 1.00 81.56 102 GLN A N 1
ATOM 792 C CA . GLN A 1 102 ? 0.863 3.100 12.682 1.00 81.56 102 GLN A CA 1
ATOM 793 C C . GLN A 1 102 ? 1.280 4.510 12.244 1.00 81.56 102 GLN A C 1
ATOM 795 O O . GLN A 1 102 ? 1.156 5.452 13.026 1.00 81.56 102 GLN A O 1
ATOM 800 N N . LEU A 1 103 ? 1.712 4.670 10.988 1.00 78.81 103 LEU A N 1
ATOM 801 C CA . LEU A 1 103 ? 2.173 5.948 10.435 1.00 78.81 103 LEU A CA 1
ATOM 802 C C . LEU A 1 103 ? 1.043 6.973 10.263 1.00 78.81 103 LEU A C 1
ATOM 804 O O . LEU A 1 103 ? 1.273 8.169 10.438 1.00 78.81 103 LEU A O 1
ATOM 808 N N . ARG A 1 104 ? -0.173 6.535 9.912 1.00 71.38 104 ARG A N 1
ATOM 809 C CA . ARG A 1 104 ? -1.358 7.413 9.819 1.00 71.38 104 ARG A CA 1
ATOM 810 C C . ARG A 1 104 ? -1.984 7.713 11.179 1.00 71.38 104 ARG A C 1
ATOM 812 O O . ARG A 1 104 ? -2.642 8.738 11.348 1.00 71.38 104 ARG A O 1
ATOM 819 N N . GLY A 1 105 ? -1.783 6.819 12.141 1.00 62.69 105 GLY A N 1
ATOM 820 C CA . GLY A 1 105 ? -2.484 6.820 13.411 1.00 62.69 105 GLY A CA 1
ATOM 821 C C . GLY A 1 105 ? -3.933 6.314 13.292 1.00 62.69 105 GLY A C 1
ATOM 822 O O . GLY A 1 105 ? -4.543 6.325 12.220 1.00 62.69 105 GLY A O 1
ATOM 823 N N . PRO A 1 106 ? -4.543 5.897 14.414 1.00 48.38 106 PRO A N 1
ATOM 824 C CA . PRO A 1 106 ? -5.860 5.250 14.442 1.00 48.38 106 PRO A CA 1
ATOM 825 C C . PRO A 1 106 ? -7.036 6.153 14.024 1.00 48.38 106 PRO A C 1
ATOM 827 O O . PRO A 1 106 ? -8.153 5.666 13.870 1.00 48.38 106 PRO A O 1
ATOM 830 N N . GLY A 1 107 ? -6.816 7.461 13.853 1.00 45.66 107 GLY A N 1
ATOM 831 C CA . GLY A 1 107 ? -7.861 8.432 13.512 1.00 45.66 107 GLY A CA 1
ATOM 832 C C . GLY A 1 107 ? -8.284 8.454 12.039 1.00 45.66 107 GLY A C 1
ATOM 833 O O . GLY A 1 107 ? -9.314 9.049 11.736 1.00 45.66 107 GLY A O 1
ATOM 834 N N . ASP A 1 108 ? -7.518 7.826 11.139 1.00 46.69 108 ASP A N 1
ATOM 835 C CA . ASP A 1 108 ? -7.738 7.906 9.682 1.00 46.69 108 ASP A CA 1
ATOM 836 C C . ASP A 1 108 ? -8.339 6.616 9.075 1.00 46.69 108 ASP A C 1
ATOM 838 O O . ASP A 1 108 ? -8.825 6.626 7.946 1.00 46.69 108 ASP A O 1
ATOM 842 N N . PHE A 1 109 ? -8.362 5.504 9.827 1.00 40.84 109 PHE A N 1
ATOM 843 C CA . PHE A 1 109 ? -8.820 4.185 9.348 1.00 40.84 109 PHE A CA 1
ATOM 844 C C . PHE A 1 109 ? -10.332 4.114 9.070 1.00 40.84 109 PHE A C 1
ATOM 846 O O . PHE A 1 109 ? -10.774 3.329 8.236 1.00 40.84 109 PHE A O 1
ATOM 853 N N . PHE A 1 110 ? -11.132 4.951 9.733 1.00 40.47 110 PHE A N 1
ATOM 854 C CA . PHE A 1 110 ? -12.591 4.946 9.583 1.00 40.47 110 PHE A CA 1
ATOM 855 C C . PHE A 1 110 ? -13.126 5.945 8.552 1.00 40.47 110 PHE A C 1
ATOM 857 O O . PHE A 1 110 ? -14.335 5.999 8.349 1.00 40.47 110 PHE A O 1
ATOM 864 N N . GLY A 1 111 ? -12.247 6.673 7.849 1.00 37.28 111 GLY A N 1
ATOM 865 C CA . GLY A 1 111 ? -12.644 7.685 6.875 1.00 37.28 111 GLY A CA 1
ATOM 866 C C . GLY A 1 111 ? -13.317 8.866 7.567 1.00 37.28 111 GLY A C 1
ATOM 867 O O . GLY A 1 111 ? -14.423 8.748 8.079 1.00 37.28 111 GLY A O 1
ATOM 868 N N . THR A 1 112 ? -12.663 10.029 7.543 1.00 37.66 112 THR A N 1
ATOM 869 C CA . THR A 1 112 ? -12.998 11.234 8.331 1.00 37.66 112 THR A CA 1
ATOM 870 C C . THR A 1 112 ? -12.632 11.056 9.806 1.00 37.66 112 THR A C 1
ATOM 872 O O . THR A 1 112 ? -12.781 9.987 10.379 1.00 37.66 112 THR A O 1
ATOM 875 N N . ARG A 1 113 ? -12.030 12.052 10.463 1.00 40.44 113 ARG A N 1
ATOM 876 C CA . ARG A 1 113 ? -12.722 12.864 11.490 1.00 40.44 113 ARG A CA 1
ATOM 877 C C . ARG A 1 113 ? -14.145 12.390 11.844 1.00 40.44 113 ARG A C 1
ATOM 879 O O . ARG A 1 113 ? -15.081 13.182 11.821 1.00 40.44 113 ARG A O 1
ATOM 886 N N . GLN A 1 114 ? -14.326 11.129 12.213 1.00 43.19 114 GLN A N 1
ATOM 887 C CA . GLN A 1 114 ? -15.533 10.691 12.879 1.00 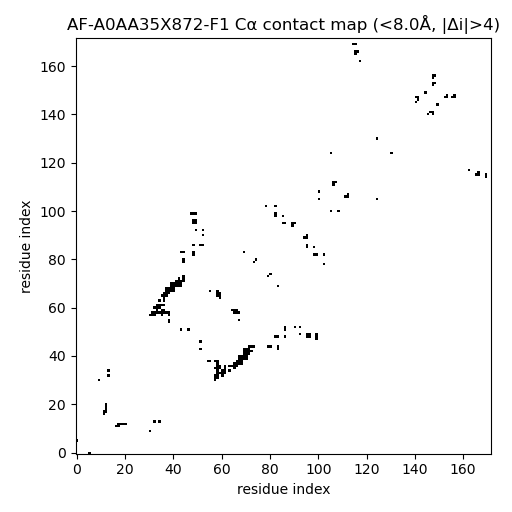43.19 114 GLN A CA 1
ATOM 888 C C . GLN A 1 114 ? -15.436 11.206 14.306 1.00 43.19 114 GLN A C 1
ATOM 890 O O . GLN A 1 114 ? -14.928 10.552 15.212 1.00 43.19 114 GLN A O 1
ATOM 895 N N . SER A 1 115 ? -15.968 12.406 14.496 1.00 45.53 115 SER A N 1
ATOM 896 C CA . SER A 1 115 ? -16.247 13.066 15.771 1.00 45.53 115 SER A CA 1
ATOM 897 C C . SER A 1 115 ? -17.117 12.223 16.726 1.00 45.53 115 SER A C 1
ATOM 899 O O . SER A 1 115 ? -17.468 12.706 17.798 1.00 45.53 115 SER A O 1
ATOM 901 N N . GLY A 1 116 ? -17.504 11.000 16.338 1.00 40.62 116 GLY A N 1
ATOM 902 C CA . GLY A 1 116 ? -18.506 10.176 17.010 1.00 40.62 116 GLY A CA 1
ATOM 903 C C . GLY A 1 116 ? -18.003 8.894 17.667 1.00 40.62 116 GLY A C 1
ATOM 904 O O . GLY A 1 116 ? -18.713 8.365 18.520 1.00 40.62 116 GLY A O 1
ATOM 905 N N . LEU A 1 117 ? -16.797 8.399 17.356 1.00 47.50 117 LEU A N 1
ATOM 906 C CA . LEU A 1 117 ? -16.227 7.291 18.129 1.00 47.50 117 LEU A CA 1
ATOM 907 C C . LEU A 1 117 ? -15.535 7.862 19.376 1.00 47.50 117 LEU A C 1
ATOM 909 O O . LEU A 1 117 ? -14.630 8.690 19.243 1.00 47.50 117 LEU A O 1
ATOM 913 N N . PRO A 1 118 ? -15.933 7.462 20.601 1.00 52.66 118 PRO A N 1
ATOM 914 C CA . PRO A 1 118 ? -15.221 7.868 21.800 1.00 52.66 118 PRO A CA 1
ATOM 915 C C . PRO A 1 118 ? -13.771 7.409 21.678 1.00 52.66 118 PRO A C 1
ATOM 917 O O . PRO A 1 118 ? -13.511 6.238 21.400 1.00 52.66 118 PRO A O 1
ATOM 920 N N . SER A 1 119 ? -12.826 8.312 21.928 1.00 54.28 119 SER A N 1
ATOM 921 C CA . SER A 1 119 ? -11.437 7.913 22.107 1.00 54.28 119 SER A CA 1
ATOM 922 C C . SER A 1 119 ? -11.366 6.862 23.219 1.00 54.28 119 SER A C 1
ATOM 924 O O . SER A 1 119 ? -11.836 7.080 24.342 1.00 54.28 119 SER A O 1
ATOM 926 N N . LEU A 1 120 ? -10.824 5.686 22.896 1.00 57.72 120 LEU A N 1
ATOM 927 C CA . LEU A 1 120 ? -10.575 4.648 23.888 1.00 57.72 120 LEU A CA 1
ATOM 928 C C . LEU A 1 120 ? -9.594 5.218 24.922 1.00 57.72 120 LEU A C 1
ATOM 930 O O . LEU A 1 120 ? -8.466 5.573 24.597 1.00 57.72 120 LEU A O 1
ATOM 934 N N . ARG A 1 121 ? -10.044 5.359 26.176 1.00 52.06 121 ARG A N 1
ATOM 935 C CA . ARG A 1 121 ? -9.258 6.015 27.239 1.00 52.06 121 ARG A CA 1
ATOM 936 C C . ARG A 1 121 ? -8.053 5.197 27.711 1.00 52.06 121 ARG A C 1
ATOM 938 O O . ARG A 1 121 ? -7.138 5.777 28.281 1.00 52.06 121 ARG A O 1
ATOM 945 N N . MET A 1 122 ? -8.081 3.876 27.530 1.00 48.94 122 MET A N 1
ATOM 946 C CA . MET A 1 122 ? -7.055 2.954 28.048 1.00 48.94 122 MET A CA 1
ATOM 947 C C . MET A 1 122 ? -6.615 1.866 27.067 1.00 48.94 122 MET A C 1
ATOM 949 O O . MET A 1 122 ? -5.696 1.118 27.374 1.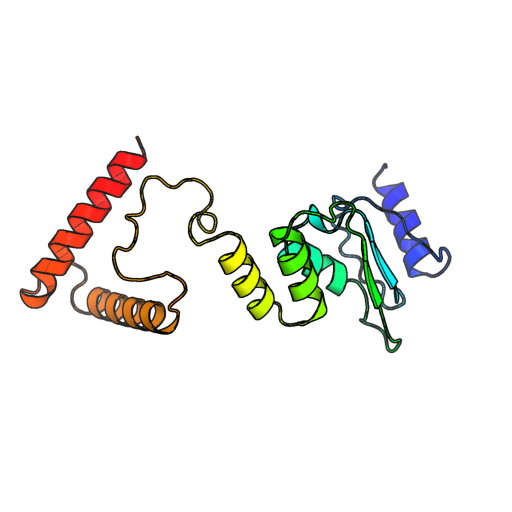00 48.94 122 MET A O 1
ATOM 953 N N . ALA A 1 123 ? -7.247 1.773 25.902 1.00 54.78 123 ALA A N 1
ATOM 954 C CA . ALA A 1 123 ? -6.907 0.785 24.892 1.00 54.78 123 ALA A CA 1
ATOM 955 C C . ALA A 1 123 ? -6.455 1.511 23.629 1.00 54.78 123 ALA A C 1
ATOM 957 O O . ALA A 1 123 ? -7.062 2.502 23.224 1.00 54.78 123 ALA A O 1
ATOM 958 N N . GLN A 1 124 ? -5.389 1.020 23.012 1.00 57.41 124 GLN A N 1
ATOM 959 C CA . GLN A 1 124 ? -5.039 1.406 21.656 1.00 57.41 124 GLN A CA 1
ATOM 960 C C . GLN A 1 124 ? -5.616 0.349 20.720 1.00 57.41 124 GLN A C 1
ATOM 962 O O . GLN A 1 124 ? -5.513 -0.842 20.996 1.00 57.41 124 GLN A O 1
ATOM 967 N N . PHE A 1 125 ? -6.202 0.763 19.597 1.00 55.34 125 PHE A N 1
ATOM 968 C CA . PHE A 1 125 ? -6.677 -0.178 18.575 1.00 55.34 125 PHE A CA 1
ATOM 969 C C . PHE A 1 125 ? -5.536 -0.998 17.931 1.00 55.34 125 PHE A C 1
ATOM 971 O O . PHE A 1 125 ? -5.799 -1.900 17.146 1.00 55.34 125 PHE A O 1
ATOM 978 N N . SER A 1 126 ? -4.276 -0.700 18.258 1.00 57.09 126 SER A N 1
ATOM 979 C CA . SER A 1 126 ? -3.108 -1.520 17.929 1.00 57.09 126 SER A CA 1
ATOM 980 C C . SER A 1 126 ? -2.984 -2.786 18.787 1.00 57.09 126 SER A C 1
ATOM 982 O O . SER A 1 126 ? -2.245 -3.691 18.410 1.00 57.09 126 SER A O 1
ATOM 984 N N . ASP A 1 127 ? -3.694 -2.890 19.917 1.00 70.44 127 ASP A N 1
ATOM 985 C CA . ASP A 1 127 ? -3.687 -4.092 20.754 1.00 70.44 127 ASP A CA 1
ATOM 986 C C . ASP A 1 127 ? -4.638 -5.152 20.181 1.00 70.44 127 ASP A C 1
ATOM 988 O O . ASP A 1 127 ? -5.809 -5.280 20.555 1.00 70.44 127 ASP A O 1
ATOM 992 N N . ARG A 1 128 ? -4.115 -5.895 19.205 1.00 67.44 128 ARG A N 1
ATOM 993 C CA . ARG A 1 128 ? -4.851 -6.915 18.456 1.00 67.44 128 ARG A CA 1
ATOM 994 C C . ARG A 1 128 ? -5.405 -8.020 19.356 1.00 67.44 128 ARG A C 1
ATOM 996 O O . ARG A 1 128 ? -6.549 -8.424 19.172 1.00 67.44 128 ARG A O 1
ATOM 1003 N N . ALA A 1 129 ? -4.640 -8.446 20.361 1.00 74.81 129 ALA A N 1
ATOM 1004 C CA . ALA A 1 129 ? -5.063 -9.481 21.302 1.00 74.81 129 ALA A CA 1
ATOM 1005 C C . ALA A 1 129 ? -6.245 -9.011 22.165 1.00 74.81 129 ALA A C 1
ATOM 1007 O O . ALA A 1 129 ? -7.204 -9.759 22.383 1.00 74.81 129 ALA A O 1
ATOM 1008 N N . LEU A 1 130 ? -6.215 -7.753 22.616 1.00 79.12 130 LEU A N 1
ATOM 1009 C CA . LEU A 1 130 ? -7.323 -7.154 23.354 1.00 79.12 130 LEU A CA 1
ATOM 1010 C C . LEU A 1 130 ? -8.575 -7.002 22.481 1.00 79.12 130 LEU A C 1
ATOM 1012 O O . LEU A 1 130 ? -9.679 -7.282 22.947 1.00 79.12 130 LEU A O 1
ATOM 1016 N N . LEU A 1 131 ? -8.420 -6.587 21.220 1.00 76.88 131 LEU A N 1
ATOM 1017 C CA . LEU A 1 131 ? -9.537 -6.447 20.281 1.00 76.88 131 LEU A CA 1
ATOM 1018 C C . LEU A 1 131 ? -10.191 -7.788 19.942 1.00 76.88 131 LEU A C 1
ATOM 1020 O O . LEU A 1 131 ? -11.420 -7.876 19.922 1.00 76.88 131 LEU A O 1
ATOM 1024 N N . GLU A 1 132 ? -9.393 -8.826 19.701 1.00 79.38 132 GLU A N 1
ATOM 1025 C CA . GLU A 1 132 ? -9.891 -10.185 19.468 1.00 79.38 132 GLU A CA 1
ATOM 1026 C C . GLU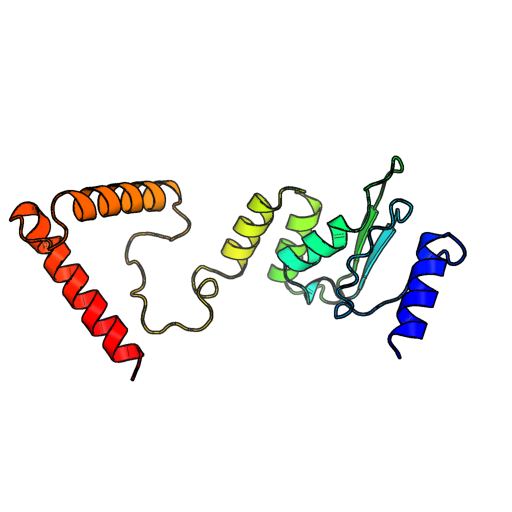 A 1 132 ? -10.654 -10.694 20.697 1.00 79.38 132 GLU A C 1
ATOM 1028 O O . GLU A 1 132 ? -11.816 -11.088 20.577 1.00 79.38 132 GLU A O 1
ATOM 1033 N N . SER A 1 133 ? -10.078 -10.540 21.893 1.00 85.19 133 SER A N 1
ATOM 1034 C CA . SER A 1 133 ? -10.725 -10.922 23.157 1.00 85.19 133 SER A CA 1
ATOM 1035 C C . SER A 1 133 ? -12.045 -10.173 23.390 1.00 85.19 133 SER A C 1
ATOM 1037 O O . SER A 1 133 ? -13.051 -10.765 23.786 1.00 85.19 133 SER A O 1
ATOM 1039 N N . ALA A 1 134 ? -12.072 -8.866 23.116 1.00 87.25 134 ALA A N 1
ATOM 1040 C CA . ALA A 1 134 ? -13.275 -8.049 23.248 1.00 87.25 134 ALA A CA 1
ATOM 1041 C C . ALA A 1 134 ? -14.363 -8.467 22.247 1.00 87.25 134 ALA A C 1
ATOM 1043 O O . ALA A 1 134 ? -15.539 -8.534 22.612 1.00 87.25 134 ALA A O 1
ATOM 1044 N N . ARG A 1 135 ? -13.988 -8.789 21.001 1.00 84.00 135 ARG A N 1
ATOM 1045 C CA . ARG A 1 135 ? -14.916 -9.266 19.967 1.00 84.00 135 ARG A CA 1
ATOM 1046 C C . ARG A 1 135 ? -15.518 -10.619 20.329 1.00 84.00 135 ARG A C 1
ATOM 1048 O O . ARG A 1 135 ? -16.725 -10.807 20.165 1.00 84.00 135 ARG A O 1
ATOM 1055 N N . GLU A 1 136 ? -14.706 -11.554 20.807 1.00 91.00 136 GLU A N 1
ATOM 1056 C CA . GLU A 1 136 ? -15.179 -12.867 21.248 1.00 91.00 136 GLU A CA 1
ATOM 1057 C C . GLU A 1 136 ? -16.178 -12.740 22.397 1.00 91.00 136 GLU A C 1
ATOM 1059 O O . GLU A 1 136 ? -17.257 -13.334 22.348 1.00 91.00 136 GLU A O 1
ATOM 1064 N N . LEU A 1 137 ? -15.858 -11.911 23.395 1.00 91.75 137 LEU A N 1
ATOM 1065 C CA . LEU A 1 137 ? -16.744 -11.653 24.524 1.00 91.75 137 LEU A CA 1
ATOM 1066 C C . LEU A 1 137 ? -18.058 -11.003 24.073 1.00 91.75 137 LEU A C 1
ATOM 1068 O O . LEU A 1 137 ? -19.129 -11.463 24.457 1.00 91.75 137 LEU A O 1
ATOM 1072 N N . ALA A 1 138 ? -17.988 -9.983 23.216 1.00 91.12 138 ALA A N 1
ATOM 1073 C CA . ALA A 1 138 ? -19.173 -9.319 22.681 1.00 91.12 138 ALA A CA 1
ATOM 1074 C C . ALA A 1 138 ? -20.066 -10.284 21.887 1.00 91.12 138 ALA A C 1
ATOM 1076 O O . ALA A 1 138 ? -21.284 -10.245 22.029 1.00 91.12 138 ALA A O 1
ATOM 1077 N N . THR A 1 139 ? -19.473 -11.181 21.092 1.00 90.75 139 THR A N 1
ATOM 1078 C CA . THR A 1 139 ? -20.217 -12.189 20.315 1.00 90.75 139 THR A CA 1
ATOM 1079 C C . THR A 1 139 ? -20.928 -13.182 21.232 1.00 90.75 139 THR A C 1
ATOM 1081 O O . THR A 1 139 ? -22.088 -13.517 20.997 1.00 90.75 139 THR A O 1
ATOM 1084 N N . ARG A 1 140 ? -20.256 -13.621 22.302 1.00 93.38 140 ARG A N 1
ATOM 1085 C CA . ARG A 1 140 ? -20.833 -14.524 23.302 1.00 93.38 140 ARG A CA 1
ATOM 1086 C C . ARG A 1 140 ? -22.009 -13.874 24.023 1.00 93.38 140 ARG A C 1
ATOM 1088 O O . ARG A 1 140 ? -23.107 -14.422 23.997 1.00 93.38 140 ARG A O 1
ATOM 1095 N N . ILE A 1 141 ? -21.810 -12.668 24.554 1.00 94.56 141 ILE A N 1
ATOM 1096 C CA . ILE A 1 141 ? -22.862 -11.907 25.241 1.00 94.56 141 ILE A CA 1
ATOM 1097 C C . ILE A 1 141 ? -24.040 -11.645 24.301 1.00 94.56 141 ILE A C 1
ATOM 1099 O O . ILE A 1 141 ? -25.179 -11.859 24.688 1.00 94.56 141 ILE A O 1
ATOM 1103 N N . ALA A 1 142 ? -23.793 -11.266 23.045 1.00 91.19 142 ALA A N 1
ATOM 1104 C CA . ALA A 1 142 ? -24.862 -11.044 22.071 1.00 91.19 142 ALA A CA 1
ATOM 1105 C C . ALA A 1 142 ? -25.687 -12.309 21.770 1.00 91.19 142 ALA A C 1
ATOM 1107 O O . ALA A 1 142 ? -26.836 -12.192 21.351 1.00 91.19 142 ALA A O 1
ATOM 1108 N N . SER A 1 143 ? -25.116 -13.502 21.966 1.00 93.00 143 SER A N 1
ATOM 1109 C CA . SER A 1 143 ? -25.832 -14.773 21.812 1.00 93.00 143 SER A CA 1
ATOM 1110 C C . SER A 1 143 ? -26.595 -15.197 23.070 1.00 93.00 143 SER A C 1
ATOM 1112 O O . SER A 1 143 ? -27.695 -15.733 22.957 1.00 93.00 143 SER A O 1
ATOM 1114 N N . GLU A 1 144 ? -26.032 -14.948 24.253 1.00 93.56 144 GLU A N 1
ATOM 1115 C CA . GLU A 1 144 ? -26.579 -15.389 25.543 1.00 93.56 144 GLU A CA 1
ATOM 1116 C C . GLU A 1 144 ? -27.590 -14.388 26.116 1.00 93.56 144 GLU A C 1
ATOM 1118 O O . GLU A 1 144 ? -28.619 -14.778 26.662 1.00 93.56 144 GLU A O 1
ATOM 1123 N N . ASP A 1 145 ? -27.325 -13.095 25.944 1.00 93.69 145 ASP A N 1
ATOM 1124 C CA . ASP A 1 145 ? -28.149 -11.988 26.415 1.00 93.69 145 ASP A CA 1
ATOM 1125 C C . ASP A 1 145 ? -28.187 -10.852 25.372 1.00 93.69 145 ASP A C 1
ATOM 1127 O O . ASP A 1 145 ? -27.567 -9.795 25.542 1.00 93.69 145 ASP A O 1
ATOM 1131 N N . PRO A 1 146 ? -28.938 -11.041 24.269 1.00 90.31 146 PRO A N 1
ATOM 1132 C CA . PRO A 1 146 ? -28.980 -10.088 23.159 1.00 90.31 146 PRO A CA 1
ATOM 1133 C C . PRO A 1 146 ? -29.498 -8.699 23.552 1.00 90.31 146 PRO A C 1
ATOM 1135 O O . PRO A 1 146 ? -29.275 -7.725 22.834 1.00 90.31 146 PRO A O 1
ATOM 1138 N N . LYS A 1 147 ? -30.240 -8.614 24.661 1.00 90.94 147 LYS A N 1
ATOM 1139 C CA . LYS A 1 147 ? -30.858 -7.379 25.153 1.00 90.94 147 LYS A CA 1
ATOM 1140 C C . LYS A 1 147 ? -30.114 -6.758 26.334 1.00 90.94 147 LYS A C 1
ATOM 1142 O O . LYS A 1 147 ? -30.501 -5.672 26.761 1.00 90.94 147 LYS A O 1
ATOM 1147 N N . LEU A 1 148 ? -29.046 -7.396 26.817 1.00 91.50 148 LEU A N 1
ATOM 1148 C CA . LEU A 1 148 ? -28.278 -6.970 27.989 1.00 91.50 148 LEU A CA 1
ATOM 1149 C C . LEU A 1 148 ? -29.160 -6.818 29.248 1.00 91.50 148 LEU A C 1
ATOM 1151 O O . LEU A 1 148 ? -29.004 -5.865 30.013 1.00 91.50 148 LEU A O 1
ATOM 1155 N N . GLU A 1 149 ? -30.118 -7.730 29.435 1.00 92.12 149 GLU A N 1
ATOM 1156 C CA . GLU A 1 149 ? -31.072 -7.735 30.553 1.00 92.12 149 GLU A CA 1
ATOM 1157 C C . GLU A 1 149 ? -30.512 -8.423 31.810 1.00 92.12 149 GLU A C 1
ATOM 1159 O O . GLU A 1 149 ? -31.034 -8.218 32.911 1.00 92.12 149 GLU A O 1
ATOM 1164 N N . ALA A 1 150 ? -29.446 -9.220 31.684 1.00 92.12 150 ALA A N 1
ATOM 1165 C CA . ALA A 1 150 ? -28.838 -9.904 32.815 1.00 92.12 150 ALA A CA 1
ATOM 1166 C C . ALA A 1 150 ? -28.230 -8.894 33.814 1.00 92.12 150 ALA A C 1
ATOM 1168 O O . ALA A 1 150 ? -27.599 -7.911 33.406 1.00 92.12 150 ALA A O 1
ATOM 1169 N N . PRO A 1 151 ? -28.339 -9.135 35.137 1.00 91.62 151 PRO A N 1
ATOM 1170 C CA . PRO A 1 151 ? -27.814 -8.219 36.154 1.00 91.62 151 PRO A CA 1
ATOM 1171 C C . PRO A 1 151 ? -26.319 -7.914 35.986 1.00 91.62 151 PRO A C 1
ATOM 1173 O O . PRO A 1 151 ? -25.889 -6.771 36.157 1.00 91.62 151 PRO A O 1
ATOM 1176 N N . GLU A 1 152 ? -25.535 -8.922 35.601 1.00 92.19 152 GLU A N 1
ATOM 1177 C CA . GLU A 1 152 ? -24.099 -8.820 35.313 1.00 92.19 152 GLU A CA 1
ATOM 1178 C C . GLU A 1 152 ? -23.761 -7.942 34.098 1.00 92.19 152 GLU A C 1
ATOM 1180 O O . GLU A 1 152 ? -22.684 -7.347 34.053 1.00 92.19 152 GLU A O 1
ATOM 1185 N N . HIS A 1 153 ? -24.690 -7.769 33.154 1.00 94.06 153 HIS A N 1
ATOM 1186 C CA . HIS A 1 153 ? -24.512 -6.936 31.961 1.00 94.06 153 HIS A CA 1
ATOM 1187 C C . HIS A 1 153 ? -25.034 -5.504 32.121 1.00 94.06 153 HIS A C 1
ATOM 1189 O O . HIS A 1 153 ? -24.840 -4.679 31.229 1.00 94.06 153 HIS A O 1
ATOM 1195 N N . SER A 1 154 ? -25.625 -5.152 33.264 1.00 90.56 154 SER A N 1
ATOM 1196 C CA . SER A 1 154 ? -26.210 -3.824 33.517 1.00 90.56 154 SER A CA 1
ATOM 1197 C C . SER A 1 154 ? -25.258 -2.648 33.239 1.00 90.56 154 SER A C 1
ATOM 1199 O O . SER A 1 154 ? -25.643 -1.646 32.629 1.00 90.56 154 SER A O 1
ATOM 1201 N N . ALA A 1 155 ? -23.987 -2.764 33.633 1.00 90.62 155 ALA A N 1
ATOM 1202 C CA . ALA A 1 155 ? -22.980 -1.735 33.371 1.00 90.62 155 ALA A CA 1
ATOM 1203 C C . ALA A 1 155 ? -22.637 -1.614 31.875 1.00 90.62 155 ALA A C 1
ATOM 1205 O O . ALA A 1 155 ? -22.430 -0.502 31.373 1.00 90.62 155 ALA A O 1
ATOM 1206 N N . LEU A 1 156 ? -22.600 -2.747 31.165 1.00 90.69 156 LEU A N 1
ATOM 1207 C CA . LEU A 1 156 ? -22.385 -2.804 29.722 1.00 90.69 156 LEU A CA 1
ATOM 1208 C C . LEU A 1 156 ? -23.583 -2.205 28.977 1.00 90.69 156 LEU A C 1
ATOM 1210 O O . LEU A 1 156 ? -23.381 -1.347 28.123 1.00 90.69 156 LEU A O 1
ATOM 1214 N N . ALA A 1 157 ? -24.813 -2.554 29.367 1.00 91.81 157 ALA A N 1
ATOM 1215 C CA . ALA A 1 157 ? -26.049 -1.989 28.826 1.00 91.81 157 ALA A CA 1
ATOM 1216 C C . ALA A 1 157 ? -26.049 -0.457 28.911 1.00 91.81 157 ALA A C 1
ATOM 1218 O O . ALA A 1 157 ? -26.282 0.233 27.918 1.00 91.81 157 ALA A O 1
ATOM 1219 N N . ALA A 1 158 ? -25.680 0.089 30.075 1.00 90.69 158 ALA A N 1
ATOM 1220 C CA . ALA A 1 158 ? -25.569 1.530 30.271 1.00 90.69 158 ALA A CA 1
ATOM 1221 C C . ALA A 1 158 ? -24.498 2.175 29.372 1.00 90.69 158 ALA A C 1
ATOM 1223 O O . ALA A 1 158 ? -24.666 3.318 28.947 1.00 90.69 158 ALA A O 1
ATOM 1224 N N . GLN A 1 159 ? -23.386 1.486 29.085 1.00 88.31 159 GLN A N 1
ATOM 1225 C CA . GLN A 1 159 ? -22.382 1.996 28.143 1.00 88.31 159 GLN A CA 1
ATOM 1226 C C . GLN A 1 159 ? -22.845 1.933 26.690 1.00 88.31 159 GLN A C 1
ATOM 1228 O O . GLN A 1 159 ? -22.631 2.898 25.960 1.00 88.31 159 GLN A O 1
ATOM 1233 N N . VAL A 1 160 ? -23.490 0.841 26.279 1.00 88.06 160 VAL A N 1
ATOM 1234 C CA . VAL A 1 160 ? -24.027 0.691 24.921 1.00 88.06 160 VAL A CA 1
ATOM 1235 C C . VAL A 1 160 ? -25.079 1.765 24.651 1.00 88.06 160 VAL A C 1
ATOM 1237 O O . VAL A 1 160 ? -24.993 2.439 23.629 1.00 88.06 160 VAL A O 1
ATOM 1240 N N . ALA A 1 161 ? -25.991 2.017 25.595 1.00 87.25 161 ALA A N 1
ATOM 1241 C CA . ALA A 1 161 ? -26.978 3.092 25.483 1.00 87.25 161 ALA A CA 1
ATOM 1242 C C . ALA A 1 161 ? -26.314 4.467 25.276 1.00 87.25 161 ALA A C 1
ATOM 1244 O O . ALA A 1 161 ? -26.616 5.162 24.308 1.00 87.25 161 ALA A O 1
ATOM 1245 N N . ARG A 1 162 ? -25.320 4.814 26.112 1.00 84.19 162 ARG A N 1
ATOM 1246 C CA . ARG A 1 162 ? -24.544 6.061 25.966 1.00 84.19 162 ARG A CA 1
ATOM 1247 C C . ARG A 1 162 ? -23.819 6.165 24.624 1.00 84.19 162 ARG A C 1
ATOM 1249 O O . ARG A 1 162 ? -23.660 7.263 24.095 1.00 84.19 162 ARG A O 1
ATOM 1256 N N . PHE A 1 163 ? -23.310 5.049 24.106 1.00 80.94 163 PHE A N 1
ATOM 1257 C CA . PHE A 1 163 ? -22.619 5.013 22.821 1.00 80.94 163 PHE A CA 1
ATOM 1258 C C . PHE A 1 163 ? -23.589 5.261 21.662 1.00 80.94 163 PHE A C 1
ATOM 1260 O O . PHE A 1 163 ? -23.296 6.089 20.803 1.00 80.94 163 PHE A O 1
ATOM 1267 N N . VAL A 1 164 ? -24.755 4.605 21.670 1.00 79.88 164 VAL A N 1
ATOM 1268 C CA . VAL A 1 164 ? -25.801 4.775 20.648 1.00 79.88 164 VAL A CA 1
ATOM 1269 C C . VAL A 1 164 ? -26.324 6.211 20.628 1.00 79.88 164 VAL A C 1
ATOM 1271 O O . VAL A 1 164 ? -26.423 6.798 19.554 1.00 79.88 164 VAL A O 1
ATOM 1274 N N . GLU A 1 165 ? -26.580 6.813 21.793 1.00 77.81 165 GLU A N 1
ATOM 1275 C CA . GLU A 1 165 ? -26.998 8.220 21.895 1.00 77.81 165 GLU A CA 1
ATOM 1276 C C . GLU A 1 165 ? -25.967 9.179 21.283 1.00 77.81 165 GLU A C 1
ATOM 1278 O O . GLU A 1 165 ? -26.322 10.093 20.541 1.00 77.81 165 GLU A O 1
ATOM 1283 N N . ARG A 1 166 ? -24.673 8.960 21.550 1.00 70.56 166 ARG A N 1
ATOM 1284 C CA . ARG A 1 166 ? -23.596 9.781 20.976 1.00 70.56 166 ARG A CA 1
ATOM 1285 C C . ARG A 1 166 ? -23.437 9.580 19.476 1.00 70.56 166 ARG A C 1
ATOM 1287 O O . ARG A 1 166 ? -23.205 10.554 18.771 1.00 70.56 166 ARG A O 1
ATOM 1294 N N . ALA A 1 167 ? -23.543 8.343 19.000 1.00 63.69 167 ALA A N 1
ATOM 1295 C CA . ALA A 1 167 ? -23.459 8.035 17.578 1.00 63.69 167 ALA A CA 1
ATOM 1296 C C . ALA A 1 167 ? -24.625 8.667 16.801 1.00 63.69 167 ALA A C 1
ATOM 1298 O O . ALA A 1 167 ? -24.408 9.208 15.721 1.00 63.69 167 ALA A O 1
ATOM 1299 N N . ALA A 1 168 ? -25.832 8.663 17.378 1.00 65.88 168 ALA A N 1
ATOM 1300 C CA . ALA A 1 168 ? -26.994 9.343 16.814 1.00 65.88 168 ALA A CA 1
ATOM 1301 C C . ALA A 1 168 ? -26.811 10.871 16.780 1.00 65.88 168 ALA A C 1
ATOM 1303 O O . ALA A 1 168 ? -27.080 11.489 15.759 1.00 65.88 168 ALA A O 1
ATOM 1304 N N . ALA A 1 169 ? -26.267 11.473 17.843 1.00 59.66 169 ALA A N 1
ATOM 1305 C CA . ALA A 1 169 ? -26.031 12.920 17.928 1.00 59.66 169 ALA A CA 1
ATOM 1306 C C . ALA A 1 169 ? -24.937 13.462 16.983 1.00 59.66 169 ALA A C 1
ATOM 1308 O O . ALA A 1 169 ? -24.779 14.672 16.871 1.00 59.66 169 ALA A O 1
ATOM 1309 N N . VAL A 1 170 ? -24.144 12.589 16.356 1.00 52.06 170 VAL A N 1
ATOM 1310 C CA . VAL A 1 170 ? -23.098 12.962 15.380 1.00 52.06 170 VAL A CA 1
ATOM 1311 C C . VAL A 1 170 ? -23.604 12.825 13.935 1.00 52.06 170 VAL A C 1
ATOM 1313 O O . VAL A 1 170 ? -22.931 13.269 13.007 1.00 52.06 170 VAL A O 1
ATOM 1316 N N . ALA A 1 171 ? -24.764 12.192 13.735 1.00 46.34 171 ALA A N 1
ATOM 1317 C CA . ALA A 1 171 ? -25.375 11.982 12.424 1.00 46.34 171 ALA A CA 1
ATOM 1318 C C . ALA A 1 171 ? -26.346 13.107 11.997 1.00 46.34 171 ALA A C 1
ATOM 1320 O O . ALA A 1 171 ? -26.719 13.136 10.824 1.00 46.34 171 ALA A O 1
ATOM 1321 N N . ASP A 1 172 ? -26.714 14.006 12.920 1.00 37.69 172 ASP A N 1
ATOM 1322 C CA . ASP A 1 172 ? -27.432 15.275 12.682 1.00 37.69 172 ASP A CA 1
ATOM 1323 C C . ASP A 1 172 ? -26.451 16.458 12.558 1.00 37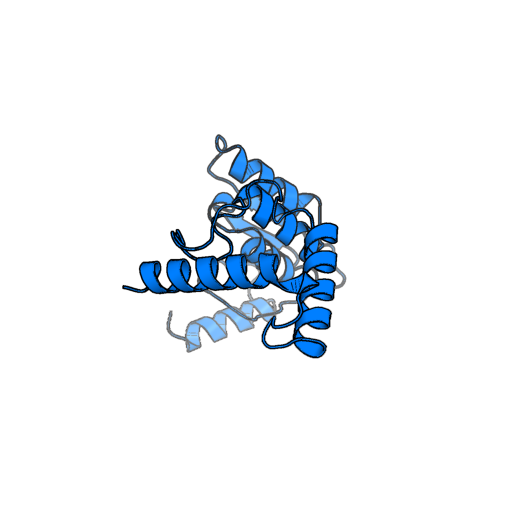.69 172 ASP A C 1
ATOM 1325 O O . ASP A 1 172 ? -26.732 17.385 11.761 1.00 37.69 172 ASP A O 1
#

Mean predicted aligned error: 14.08 Å

Secondary structure (DSSP, 8-state):
--HHHHHHHHHHHHHTS-S-----TT-------TT--EEEEETGGGS-HHHHHHHHTTS--SSS--EEEEE-S-SS-HHHHHHHHHHHH---HHHHHHHHHHHH-TTSTTSS--TTSPP-SS--TT-HHHHHHHHHHHHHHHHH-TT--SGGGHHHHHHHHHHHHHHHHT--

Solvent-accessible surface area (backbone atoms only — not comparable to full-atom values): 10620 Å² total; per-residue (Å²): 129,58,70,70,60,50,55,49,56,51,47,33,42,65,74,61,79,34,96,76,86,88,80,62,87,87,63,79,67,91,60,81,34,50,82,38,38,71,44,76,39,78,51,42,66,80,54,55,60,70,56,53,51,54,58,53,69,46,35,52,75,40,96,56,87,49,50,73,46,76,39,60,84,69,87,76,53,61,71,44,49,54,54,55,49,50,62,74,76,49,86,52,68,66,61,47,50,53,50,47,43,62,76,65,35,85,65,56,80,77,61,57,86,58,90,44,66,78,78,63,90,87,56,60,92,81,45,56,70,59,51,51,53,50,50,53,50,52,54,50,43,51,71,78,40,72,80,38,77,50,81,91,32,44,69,55,39,57,49,52,52,55,48,52,55,45,44,54,69,63,76,113